Protein AF-A0A521PHF9-F1 (afdb_monomer_lite)

Structure (mmCIF, N/CA/C/O backbone):
data_AF-A0A521PHF9-F1
#
_entry.id   AF-A0A521PHF9-F1
#
loop_
_atom_site.group_PDB
_atom_site.id
_atom_site.type_symbol
_atom_site.label_atom_id
_atom_site.label_alt_id
_atom_site.label_comp_id
_atom_site.label_asym_id
_atom_site.label_entity_id
_atom_site.label_seq_id
_atom_site.pdbx_PDB_ins_code
_atom_site.Cartn_x
_atom_site.Cartn_y
_atom_site.Cartn_z
_atom_site.occupancy
_atom_site.B_iso_or_equiv
_atom_site.auth_seq_id
_atom_site.auth_comp_id
_atom_site.auth_asym_id
_atom_site.auth_atom_id
_atom_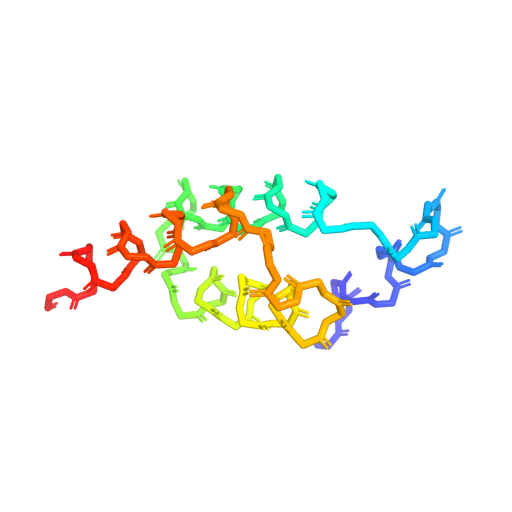site.pdbx_PDB_model_num
ATOM 1 N N . MET A 1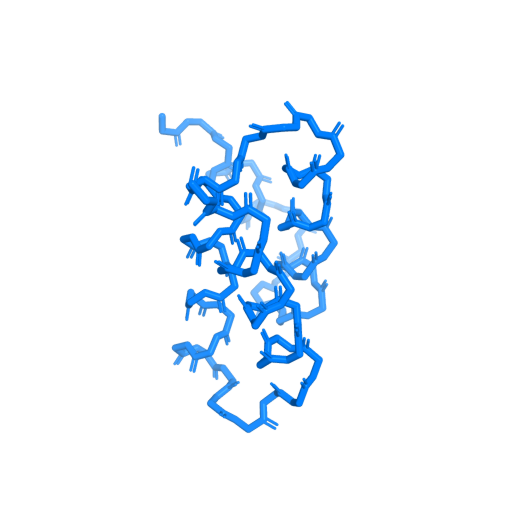 1 ? -3.293 13.350 -10.291 1.00 46.47 1 MET A N 1
ATOM 2 C CA . MET A 1 1 ? -3.051 12.134 -11.108 1.00 46.47 1 MET A CA 1
ATOM 3 C C . MET A 1 1 ? -1.583 11.955 -11.534 1.00 46.47 1 MET A C 1
ATOM 5 O O . MET A 1 1 ? -1.276 10.929 -12.118 1.00 46.47 1 MET A O 1
ATOM 9 N N . GLU A 1 2 ? -0.657 12.864 -11.197 1.00 51.34 2 GLU A N 1
ATOM 10 C CA . GLU A 1 2 ? 0.735 12.847 -11.705 1.00 51.34 2 GLU A CA 1
ATOM 11 C C . GLU A 1 2 ? 1.678 11.796 -11.106 1.00 51.34 2 GLU A C 1
ATOM 13 O O . GLU A 1 2 ? 2.709 11.482 -11.696 1.00 51.34 2 GLU A O 1
ATOM 18 N N . ILE A 1 3 ? 1.379 11.256 -9.923 1.00 54.19 3 ILE A N 1
ATOM 19 C CA . ILE A 1 3 ? 2.349 10.394 -9.231 1.00 54.19 3 ILE A CA 1
ATOM 20 C C . ILE A 1 3 ? 2.410 9.019 -9.914 1.00 54.19 3 ILE A C 1
ATOM 22 O O . ILE A 1 3 ? 3.492 8.483 -10.130 1.00 54.19 3 ILE A O 1
ATOM 26 N N . TRP A 1 4 ? 1.265 8.504 -10.370 1.00 55.00 4 TRP A N 1
ATOM 27 C CA . TRP A 1 4 ? 1.163 7.214 -11.058 1.00 55.00 4 TRP A CA 1
ATOM 28 C C . TRP A 1 4 ? 1.909 7.170 -12.394 1.00 55.00 4 TRP A C 1
ATOM 30 O O . TRP A 1 4 ? 2.575 6.177 -12.668 1.00 55.00 4 TRP A O 1
ATOM 40 N N . THR A 1 5 ? 1.839 8.238 -13.192 1.00 52.59 5 THR A N 1
ATOM 41 C CA . THR A 1 5 ? 2.507 8.314 -14.502 1.00 52.59 5 THR A CA 1
ATOM 42 C C . THR A 1 5 ? 4.026 8.335 -14.365 1.00 52.59 5 THR A C 1
ATOM 44 O O . THR A 1 5 ? 4.721 7.639 -15.100 1.00 52.59 5 THR A O 1
ATOM 47 N N . LYS A 1 6 ? 4.555 9.034 -13.355 1.00 56.22 6 LYS A N 1
ATOM 48 C CA . LYS A 1 6 ? 6.002 9.077 -13.098 1.00 56.22 6 LYS A CA 1
ATOM 49 C C . LYS A 1 6 ? 6.563 7.740 -12.601 1.00 56.22 6 LYS A C 1
ATOM 51 O O . LYS A 1 6 ? 7.702 7.398 -12.903 1.00 56.22 6 LYS A O 1
ATOM 56 N N . ILE A 1 7 ? 5.765 6.977 -11.848 1.00 56.69 7 ILE A N 1
ATOM 57 C CA . ILE A 1 7 ? 6.144 5.641 -11.358 1.00 56.69 7 ILE A CA 1
ATOM 58 C C . ILE A 1 7 ? 6.224 4.642 -12.519 1.00 56.69 7 ILE A C 1
ATOM 60 O O . ILE A 1 7 ? 7.124 3.808 -12.544 1.00 56.69 7 ILE A O 1
ATOM 64 N N . THR A 1 8 ? 5.322 4.741 -13.500 1.00 54.72 8 THR A N 1
ATOM 65 C CA . THR A 1 8 ? 5.298 3.832 -14.656 1.00 54.72 8 THR A CA 1
ATOM 66 C C . THR A 1 8 ? 6.438 4.046 -15.650 1.00 54.72 8 THR A C 1
ATOM 68 O O . THR A 1 8 ? 6.718 3.141 -16.429 1.00 54.72 8 THR A O 1
ATOM 71 N N . GLU A 1 9 ? 7.093 5.209 -15.630 1.00 55.44 9 GLU A N 1
ATOM 72 C CA . GLU A 1 9 ? 8.137 5.566 -16.601 1.00 55.44 9 GLU A CA 1
ATOM 73 C C . GLU A 1 9 ? 9.539 5.054 -16.244 1.00 55.44 9 GLU A C 1
ATOM 75 O O . GLU A 1 9 ? 10.389 5.000 -17.130 1.00 55.44 9 GLU A O 1
ATOM 80 N N . LYS A 1 10 ? 9.811 4.691 -14.979 1.00 51.97 10 LYS A N 1
ATOM 81 C CA . LYS A 1 10 ? 11.183 4.371 -14.537 1.00 51.97 10 LYS A CA 1
ATOM 82 C C . LYS A 1 10 ? 11.448 2.944 -14.076 1.00 51.97 10 LYS A C 1
ATOM 84 O O . LYS A 1 10 ? 12.588 2.524 -14.186 1.00 51.97 10 LYS A O 1
ATOM 89 N N . GLU A 1 11 ? 10.458 2.190 -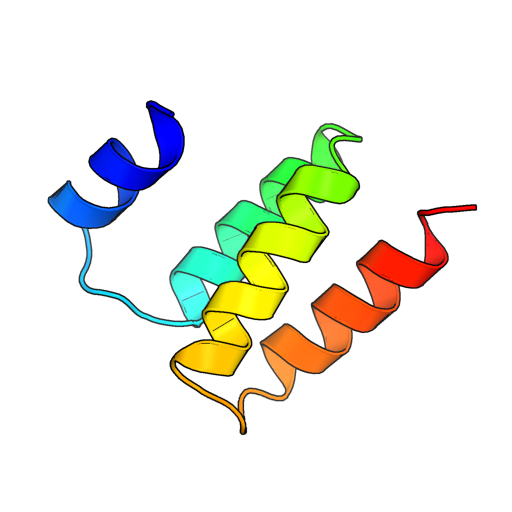13.612 1.00 54.84 11 GLU A N 1
ATOM 90 C CA . GLU A 1 11 ? 10.653 0.794 -13.195 1.00 54.84 11 GLU A CA 1
ATOM 91 C C . GLU A 1 11 ? 9.350 0.003 -13.408 1.00 54.84 11 GLU A C 1
ATOM 93 O O . GLU A 1 11 ? 8.260 0.501 -13.097 1.00 54.84 11 GLU A O 1
ATOM 98 N N . PRO A 1 12 ? 9.412 -1.227 -13.940 1.00 53.94 12 PRO A N 1
ATOM 99 C CA . PRO A 1 12 ? 8.228 -1.990 -14.289 1.00 53.94 12 PRO A CA 1
ATOM 100 C C . PRO A 1 12 ? 7.524 -2.473 -13.020 1.00 53.94 12 PRO A C 1
ATOM 102 O O . PRO A 1 12 ? 8.036 -3.327 -12.311 1.00 53.94 12 PRO A O 1
ATOM 105 N N . LYS A 1 13 ? 6.328 -1.934 -12.757 1.00 61.62 13 LYS A N 1
ATOM 106 C CA . LYS A 1 13 ? 5.175 -2.639 -12.156 1.00 61.62 13 LYS A CA 1
ATOM 107 C C . LYS A 1 13 ? 5.527 -3.764 -11.162 1.00 61.62 13 LYS A C 1
ATOM 109 O O . LYS A 1 13 ? 5.105 -4.899 -11.354 1.00 61.62 13 LYS A O 1
ATOM 114 N N . ASN A 1 14 ? 6.288 -3.465 -10.113 1.00 72.25 14 ASN A N 1
ATOM 115 C CA . ASN A 1 14 ? 6.628 -4.450 -9.092 1.00 72.25 14 ASN A CA 1
ATOM 116 C C . ASN A 1 14 ? 6.029 -4.014 -7.755 1.00 72.25 14 ASN A C 1
ATOM 118 O O . ASN A 1 14 ? 6.085 -2.834 -7.383 1.00 72.25 14 ASN A O 1
ATOM 122 N N . CYS A 1 15 ? 5.440 -4.966 -7.034 1.00 82.00 15 CYS A N 1
ATOM 123 C CA . CYS A 1 15 ? 4.787 -4.713 -5.760 1.00 82.00 15 CYS A CA 1
ATOM 124 C C . CYS A 1 15 ? 5.791 -4.163 -4.713 1.00 82.00 15 CYS A C 1
ATOM 126 O O . CYS A 1 15 ? 5.434 -3.411 -3.808 1.00 82.00 15 CYS A O 1
ATOM 128 N N . ILE A 1 16 ? 7.091 -4.409 -4.889 1.00 82.94 16 ILE A N 1
ATOM 129 C CA . ILE A 1 16 ? 8.157 -3.800 -4.075 1.00 82.94 16 ILE A CA 1
ATOM 130 C C . ILE A 1 16 ? 8.161 -2.263 -4.189 1.00 82.94 16 ILE A C 1
ATOM 132 O O . ILE A 1 16 ? 8.168 -1.560 -3.178 1.00 82.94 16 ILE A O 1
ATOM 136 N N . THR A 1 17 ? 8.108 -1.719 -5.407 1.00 83.69 17 THR A N 1
ATOM 137 C CA . THR A 1 17 ? 8.126 -0.265 -5.638 1.00 83.69 17 THR A CA 1
ATOM 138 C C . THR A 1 17 ? 6.863 0.391 -5.093 1.00 83.69 17 THR A C 1
ATOM 140 O O . THR A 1 17 ? 6.939 1.412 -4.410 1.00 83.69 17 THR A O 1
ATOM 143 N N . LEU A 1 18 ? 5.702 -0.228 -5.336 1.00 86.12 18 LEU A N 1
ATOM 144 C CA . LEU A 1 18 ? 4.423 0.222 -4.783 1.00 86.12 18 LEU A CA 1
ATOM 145 C C . LEU A 1 18 ? 4.453 0.222 -3.252 1.00 86.12 18 LEU A C 1
ATOM 147 O O . LEU A 1 18 ? 3.989 1.179 -2.641 1.00 86.12 18 LEU A O 1
ATOM 151 N N . ASN A 1 19 ? 5.076 -0.778 -2.628 1.00 88.31 19 ASN A N 1
ATOM 152 C CA . ASN A 1 19 ? 5.250 -0.778 -1.181 1.00 88.31 19 ASN A CA 1
ATOM 153 C C . ASN A 1 19 ? 6.063 0.424 -0.690 1.00 88.31 19 ASN A C 1
ATOM 155 O O . ASN A 1 19 ? 5.621 1.118 0.220 1.00 88.31 19 ASN A O 1
ATOM 159 N N . ASN A 1 20 ? 7.197 0.727 -1.322 1.00 88.62 20 ASN A N 1
ATOM 160 C CA . ASN A 1 20 ? 8.018 1.878 -0.933 1.00 88.62 20 ASN A CA 1
ATOM 161 C C . ASN A 1 20 ? 7.264 3.209 -1.078 1.00 88.62 20 ASN A C 1
ATOM 163 O O . ASN A 1 20 ? 7.388 4.092 -0.231 1.00 88.62 20 ASN A O 1
ATOM 167 N N . ILE A 1 21 ? 6.448 3.344 -2.125 1.00 87.69 21 ILE A N 1
ATOM 168 C CA . ILE A 1 21 ? 5.603 4.523 -2.341 1.00 87.69 21 ILE A CA 1
ATOM 169 C C . ILE A 1 21 ? 4.510 4.617 -1.276 1.00 87.69 21 ILE A C 1
ATOM 171 O O . ILE A 1 21 ? 4.305 5.689 -0.712 1.00 87.69 21 ILE A O 1
ATOM 175 N N . GLY A 1 22 ? 3.824 3.511 -0.977 1.00 91.69 22 GLY A N 1
ATOM 176 C CA . GLY A 1 22 ? 2.814 3.467 0.078 1.00 91.69 22 GLY A CA 1
ATOM 177 C C . GLY A 1 22 ? 3.404 3.854 1.434 1.00 91.69 22 GLY A C 1
ATOM 178 O O . GLY A 1 22 ? 2.837 4.684 2.136 1.00 91.69 22 GLY A O 1
ATOM 179 N N . THR A 1 23 ? 4.600 3.361 1.762 1.00 90.50 23 THR A N 1
ATOM 180 C CA . THR A 1 23 ? 5.326 3.760 2.976 1.00 90.50 23 THR A CA 1
ATOM 181 C C . THR A 1 23 ? 5.707 5.241 2.955 1.00 90.50 23 THR A C 1
ATOM 183 O O . THR A 1 23 ? 5.554 5.928 3.961 1.00 90.50 23 THR A O 1
ATOM 186 N N . ALA A 1 24 ? 6.144 5.782 1.815 1.00 90.50 24 ALA A N 1
ATOM 187 C CA . ALA A 1 24 ? 6.426 7.212 1.699 1.00 90.50 24 ALA A CA 1
ATOM 188 C C . ALA A 1 24 ? 5.168 8.073 1.919 1.00 90.50 24 ALA A C 1
ATOM 190 O O . ALA A 1 24 ? 5.254 9.140 2.525 1.00 90.50 24 ALA A O 1
ATOM 191 N N . TYR A 1 25 ? 3.999 7.607 1.473 1.00 91.69 25 TYR A N 1
ATOM 192 C CA . TYR A 1 25 ? 2.720 8.253 1.770 1.00 91.69 25 TYR A CA 1
ATOM 193 C C . TYR A 1 25 ? 2.347 8.160 3.252 1.00 91.69 25 TYR A C 1
ATOM 195 O O . TYR A 1 25 ? 1.941 9.170 3.825 1.00 91.69 25 TYR A O 1
ATOM 203 N N . MET A 1 26 ? 2.572 7.008 3.895 1.00 91.69 26 MET A N 1
ATOM 204 C CA . MET A 1 26 ? 2.408 6.851 5.348 1.00 91.69 26 MET A CA 1
ATOM 205 C C . MET A 1 26 ? 3.254 7.875 6.116 1.00 91.69 26 MET A C 1
ATOM 207 O O . MET A 1 26 ? 2.742 8.571 6.986 1.00 91.69 26 MET A O 1
ATOM 211 N N . MET A 1 27 ? 4.525 8.051 5.736 1.00 90.12 27 MET A N 1
ATOM 212 C CA . MET A 1 27 ? 5.420 9.045 6.351 1.00 90.12 27 MET A CA 1
ATOM 213 C C . MET A 1 27 ? 4.969 10.494 6.127 1.00 90.12 27 MET A C 1
ATOM 215 O O . MET A 1 27 ? 5.311 11.377 6.910 1.00 90.12 27 MET A O 1
ATOM 219 N N . LYS A 1 28 ? 4.208 10.753 5.060 1.00 91.06 28 LYS A N 1
ATOM 220 C CA . LYS A 1 28 ? 3.605 12.058 4.767 1.00 91.06 28 LYS A CA 1
ATOM 221 C C . LYS A 1 28 ? 2.230 12.249 5.412 1.00 91.06 28 LYS A C 1
ATOM 223 O O . LYS A 1 28 ? 1.574 13.244 5.119 1.00 91.06 28 LYS A O 1
ATOM 228 N N . ASN A 1 29 ? 1.788 11.315 6.257 1.00 91.19 29 ASN A N 1
ATOM 229 C CA . ASN A 1 29 ? 0.446 11.284 6.842 1.00 91.19 29 ASN A CA 1
ATOM 230 C C . ASN A 1 29 ? -0.687 11.231 5.788 1.00 91.19 29 ASN A C 1
ATOM 232 O O . ASN A 1 29 ? -1.835 11.565 6.070 1.00 91.19 29 ASN A O 1
ATOM 236 N N . GLN A 1 30 ? -0.364 10.807 4.562 1.00 93.25 30 GLN A N 1
ATOM 237 C CA . GLN A 1 30 ? -1.285 10.621 3.437 1.00 93.25 30 GLN A CA 1
ATOM 238 C C . GLN A 1 30 ? -1.790 9.174 3.431 1.00 93.25 30 GLN A C 1
ATOM 240 O O . GLN A 1 30 ? -1.450 8.362 2.566 1.00 93.25 30 GLN A O 1
ATOM 245 N N . ILE A 1 31 ? -2.534 8.817 4.479 1.00 93.31 31 ILE A N 1
ATOM 246 C CA . ILE A 1 31 ? -2.901 7.424 4.766 1.00 93.31 31 ILE A CA 1
ATOM 247 C C . ILE A 1 31 ? -3.822 6.839 3.678 1.00 93.31 31 ILE A C 1
ATOM 249 O O . ILE A 1 31 ? -3.680 5.677 3.293 1.00 93.31 31 ILE A O 1
ATOM 253 N N . ASP A 1 32 ? -4.731 7.639 3.122 1.00 92.94 32 ASP A N 1
ATOM 254 C CA . ASP A 1 32 ? -5.665 7.196 2.079 1.00 92.94 32 ASP A CA 1
ATOM 255 C C . ASP A 1 32 ? -4.962 6.855 0.757 1.00 92.94 32 ASP A C 1
ATOM 257 O O . ASP A 1 32 ? -5.267 5.846 0.102 1.00 92.94 32 ASP A O 1
ATOM 261 N N . GLU A 1 33 ? -3.974 7.659 0.373 1.00 90.50 33 GLU A N 1
ATOM 262 C CA . GLU A 1 33 ? -3.130 7.401 -0.786 1.00 90.50 33 GLU A CA 1
ATOM 263 C C . GLU A 1 33 ? -2.266 6.156 -0.568 1.00 90.50 33 GLU A C 1
ATOM 265 O O . GLU A 1 33 ? -2.173 5.321 -1.472 1.00 90.50 33 GLU A O 1
ATOM 270 N N . ALA A 1 34 ? -1.713 5.968 0.637 1.00 93.00 34 ALA A N 1
ATOM 271 C CA . ALA A 1 34 ? -0.969 4.761 0.991 1.00 93.00 34 ALA A CA 1
ATOM 272 C C . ALA A 1 34 ? -1.824 3.493 0.830 1.00 93.00 34 ALA A C 1
ATOM 274 O O . ALA A 1 34 ? -1.414 2.547 0.154 1.00 93.00 34 ALA A O 1
ATOM 275 N N . ILE A 1 35 ? -3.050 3.499 1.367 1.00 93.94 35 ILE A N 1
ATOM 276 C CA . ILE A 1 35 ? -4.012 2.392 1.234 1.00 93.94 35 ILE A CA 1
ATOM 277 C C . ILE A 1 35 ? -4.279 2.077 -0.240 1.00 93.94 35 ILE A C 1
ATOM 279 O O . ILE A 1 35 ? -4.282 0.910 -0.639 1.00 93.94 35 ILE A O 1
ATOM 283 N N . THR A 1 36 ? -4.490 3.106 -1.062 1.00 92.25 36 THR A N 1
ATOM 284 C CA . THR A 1 36 ? -4.750 2.941 -2.499 1.00 92.25 36 THR A CA 1
ATOM 285 C C . THR A 1 36 ? -3.571 2.269 -3.205 1.00 92.25 36 THR A C 1
ATOM 287 O O . THR A 1 36 ? -3.762 1.386 -4.045 1.00 92.25 36 THR A O 1
ATOM 290 N N . VAL A 1 37 ? -2.344 2.647 -2.845 1.00 90.62 37 VAL A N 1
ATOM 291 C CA . VAL A 1 37 ? -1.126 2.079 -3.430 1.00 90.62 37 VAL A CA 1
ATOM 292 C C . VAL A 1 37 ? -0.924 0.621 -3.014 1.00 90.62 37 VAL A C 1
ATOM 294 O O . VAL A 1 37 ? -0.670 -0.221 -3.878 1.00 90.62 37 VAL A O 1
ATOM 297 N N . PHE A 1 38 ? -1.094 0.291 -1.730 1.00 92.25 38 PHE A N 1
ATOM 298 C CA . PHE A 1 38 ? -0.980 -1.092 -1.257 1.00 92.25 38 PHE A CA 1
ATOM 299 C C . PHE A 1 38 ? -2.066 -1.999 -1.850 1.00 92.25 38 PHE A C 1
ATOM 301 O O . PHE A 1 38 ? -1.778 -3.139 -2.206 1.00 92.25 38 PHE A O 1
ATOM 308 N N . LYS A 1 39 ? -3.294 -1.498 -2.042 1.00 91.38 39 LYS A N 1
ATOM 309 C CA . LYS A 1 39 ? -4.356 -2.250 -2.732 1.00 91.38 39 LYS A CA 1
ATOM 310 C C . LYS A 1 39 ? -3.989 -2.572 -4.177 1.00 91.38 39 LYS A C 1
ATOM 312 O O . LYS A 1 39 ? -4.087 -3.727 -4.569 1.00 91.38 39 LYS A O 1
ATOM 317 N N . LYS A 1 40 ? -3.472 -1.600 -4.932 1.00 86.88 40 LYS A N 1
ATOM 318 C CA . LYS A 1 40 ? -2.955 -1.851 -6.288 1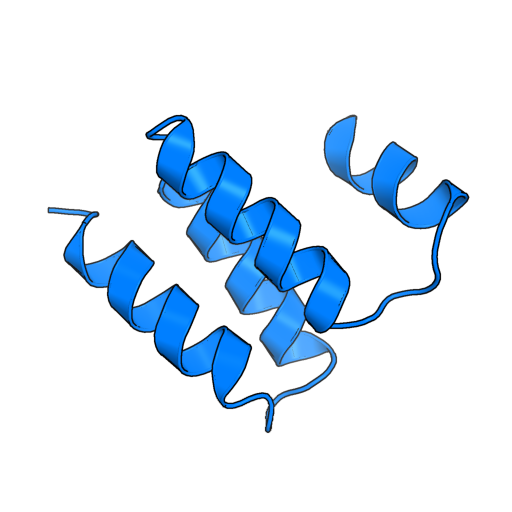.00 86.88 40 LYS A CA 1
ATOM 319 C C . LYS A 1 40 ? -1.831 -2.880 -6.303 1.00 86.88 40 LYS A C 1
ATOM 321 O O . LYS A 1 40 ? -1.790 -3.726 -7.182 1.00 86.88 40 LYS A O 1
ATOM 326 N N . CYS A 1 41 ? -0.938 -2.837 -5.318 1.00 88.88 41 CYS A N 1
ATOM 327 C CA . CYS A 1 41 ? 0.098 -3.854 -5.140 1.00 88.88 41 CYS A CA 1
ATOM 328 C C . CYS A 1 41 ? -0.512 -5.264 -5.084 1.00 88.88 41 CYS A C 1
ATOM 330 O O . CYS A 1 41 ? -0.055 -6.161 -5.782 1.00 88.88 41 CYS A O 1
ATOM 332 N N . LEU A 1 42 ? -1.595 -5.426 -4.319 1.00 89.62 42 LEU A N 1
ATOM 333 C CA . LEU A 1 42 ? -2.327 -6.686 -4.179 1.00 89.62 42 LEU A CA 1
ATOM 334 C C . LEU A 1 42 ? -3.174 -7.054 -5.406 1.00 89.62 42 LEU A C 1
ATOM 336 O O . LEU A 1 42 ? -3.471 -8.228 -5.588 1.00 89.62 42 LEU A O 1
ATOM 340 N N . GLU A 1 43 ? -3.546 -6.097 -6.258 1.00 87.44 43 GLU A N 1
ATOM 341 C CA . GLU A 1 43 ? -4.173 -6.393 -7.556 1.00 87.44 43 GLU A CA 1
ATOM 342 C C . GLU A 1 43 ? -3.182 -7.064 -8.520 1.00 87.44 43 GLU A C 1
ATOM 344 O O . GLU A 1 43 ? -3.569 -7.960 -9.267 1.00 87.44 43 GLU A O 1
ATOM 349 N N . PHE A 1 44 ? -1.903 -6.666 -8.487 1.00 83.00 44 PHE A N 1
ATOM 350 C CA . PHE A 1 44 ? -0.846 -7.273 -9.310 1.00 83.00 44 PHE A CA 1
ATOM 351 C C . PHE A 1 44 ? -0.240 -8.525 -8.666 1.00 83.00 44 PHE A C 1
ATOM 353 O O . PHE A 1 44 ? -0.006 -9.521 -9.346 1.00 83.00 44 PHE A O 1
ATOM 360 N N . GLU A 1 45 ? -0.011 -8.493 -7.353 1.00 86.94 45 GLU A N 1
ATOM 361 C CA . GLU A 1 45 ? 0.524 -9.601 -6.563 1.00 86.94 45 GLU A CA 1
ATOM 362 C C . GLU A 1 45 ? -0.374 -9.886 -5.348 1.00 86.94 45 GLU A C 1
ATOM 364 O O . GLU A 1 45 ? -0.062 -9.496 -4.217 1.00 86.94 45 GLU A O 1
ATOM 369 N N . PRO A 1 46 ? -1.472 -10.641 -5.535 1.00 88.25 46 PRO A N 1
ATOM 370 C CA . PRO A 1 46 ? -2.417 -10.959 -4.458 1.00 88.25 46 PRO A CA 1
ATOM 371 C C . PRO A 1 46 ? -1.787 -11.718 -3.285 1.00 88.25 46 PRO A C 1
ATOM 373 O O . PRO A 1 46 ? -2.302 -11.713 -2.164 1.00 88.25 46 PRO A O 1
ATOM 376 N N . ASN A 1 47 ? -0.659 -12.382 -3.537 1.00 90.12 47 ASN A N 1
ATOM 377 C CA . ASN A 1 47 ? 0.087 -13.156 -2.552 1.00 90.12 47 ASN A CA 1
ATOM 378 C C . ASN A 1 47 ? 1.234 -12.372 -1.903 1.00 90.12 47 ASN A C 1
ATOM 380 O O . ASN A 1 47 ? 1.956 -12.938 -1.085 1.00 90.12 47 ASN A O 1
ATOM 384 N N . SER A 1 48 ? 1.391 -11.079 -2.205 1.00 89.38 48 SER A N 1
ATOM 385 C CA . SER A 1 48 ? 2.415 -10.251 -1.572 1.00 89.38 48 SER A CA 1
ATOM 386 C C . SER A 1 48 ? 2.106 -10.050 -0.089 1.00 89.38 48 SER A C 1
ATOM 388 O O . SER A 1 48 ? 1.265 -9.235 0.302 1.00 89.38 48 SER A O 1
ATOM 390 N N . GLN A 1 49 ? 2.808 -10.799 0.761 1.00 91.81 49 GLN A N 1
ATOM 391 C CA . GLN A 1 49 ? 2.675 -10.685 2.212 1.00 91.81 49 GLN A CA 1
ATOM 392 C C . GLN A 1 49 ? 3.091 -9.292 2.701 1.00 91.81 49 GLN A C 1
ATOM 394 O O . GLN A 1 49 ? 2.477 -8.742 3.612 1.00 91.81 49 GLN A O 1
ATOM 399 N N . LEU A 1 50 ? 4.091 -8.697 2.044 1.00 89.38 50 LEU A N 1
ATOM 400 C CA . LEU A 1 50 ? 4.571 -7.354 2.348 1.00 89.38 50 LEU A CA 1
ATOM 401 C C . LEU A 1 50 ? 3.464 -6.307 2.157 1.00 89.38 50 LEU A C 1
ATOM 403 O O . LEU A 1 50 ? 3.217 -5.502 3.051 1.00 89.38 50 LEU A O 1
ATOM 407 N N . ALA A 1 51 ? 2.743 -6.368 1.034 1.00 90.88 51 ALA A N 1
ATOM 408 C CA . ALA A 1 51 ? 1.649 -5.441 0.760 1.00 90.88 51 ALA A CA 1
ATOM 409 C C . ALA A 1 51 ? 0.455 -5.633 1.706 1.00 90.88 51 ALA A C 1
ATOM 411 O O . ALA A 1 51 ? -0.144 -4.649 2.134 1.00 90.88 51 ALA A O 1
ATOM 412 N N . LYS A 1 52 ? 0.137 -6.878 2.092 1.00 93.94 52 LYS A N 1
ATOM 413 C CA . LYS A 1 52 ? -0.907 -7.164 3.096 1.00 93.94 52 LYS A CA 1
ATOM 414 C C . LYS A 1 52 ? -0.562 -6.563 4.456 1.00 93.94 52 LYS A C 1
ATOM 416 O O . LYS A 1 52 ? -1.411 -5.914 5.063 1.00 93.94 52 LYS A O 1
ATOM 421 N N . ASN A 1 53 ? 0.679 -6.745 4.909 1.00 94.81 53 ASN A N 1
ATOM 422 C CA . ASN A 1 53 ? 1.143 -6.214 6.190 1.00 94.81 53 ASN A CA 1
ATOM 423 C C . ASN A 1 53 ? 1.103 -4.679 6.204 1.00 94.81 53 ASN A C 1
ATOM 425 O O . ASN A 1 53 ? 0.583 -4.081 7.144 1.00 94.81 53 ASN A O 1
ATOM 429 N N . ASN A 1 54 ? 1.589 -4.040 5.139 1.00 93.25 54 ASN A N 1
ATOM 430 C CA . ASN A 1 54 ? 1.597 -2.583 5.042 1.00 93.25 54 ASN A CA 1
ATOM 431 C C . ASN A 1 54 ? 0.186 -1.989 4.918 1.00 93.25 54 ASN A C 1
ATOM 433 O O . ASN A 1 54 ? -0.100 -0.954 5.515 1.00 93.25 54 ASN A O 1
ATOM 437 N N . LEU A 1 55 ? -0.722 -2.661 4.202 1.00 94.12 55 LEU A N 1
ATOM 438 C CA . LEU A 1 55 ? -2.129 -2.269 4.146 1.00 94.12 55 LEU A CA 1
ATOM 439 C C . LEU A 1 55 ? -2.789 -2.349 5.528 1.00 94.12 55 LEU A C 1
ATOM 441 O O . LEU A 1 55 ? -3.528 -1.442 5.898 1.00 94.12 55 LEU A O 1
ATOM 445 N N . ALA A 1 56 ? -2.518 -3.407 6.296 1.00 94.75 56 ALA A N 1
ATOM 446 C CA . ALA A 1 56 ? -3.038 -3.544 7.654 1.00 94.75 56 ALA A CA 1
ATOM 447 C C . ALA A 1 56 ? -2.526 -2.424 8.573 1.00 94.75 56 ALA A C 1
ATOM 449 O O . ALA A 1 56 ? -3.310 -1.847 9.323 1.00 94.75 56 ALA A O 1
ATOM 450 N N . TRP A 1 57 ? -1.241 -2.070 8.468 1.00 93.25 57 TRP A N 1
ATOM 451 C CA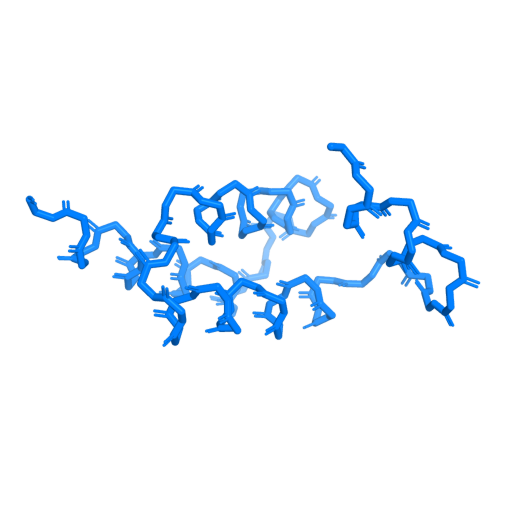 . TRP A 1 57 ? -0.682 -0.933 9.199 1.00 93.25 57 TRP A CA 1
ATOM 452 C C . TRP A 1 57 ? -1.359 0.384 8.799 1.00 93.25 57 TRP A C 1
ATOM 454 O O . TRP A 1 57 ? -1.838 1.109 9.667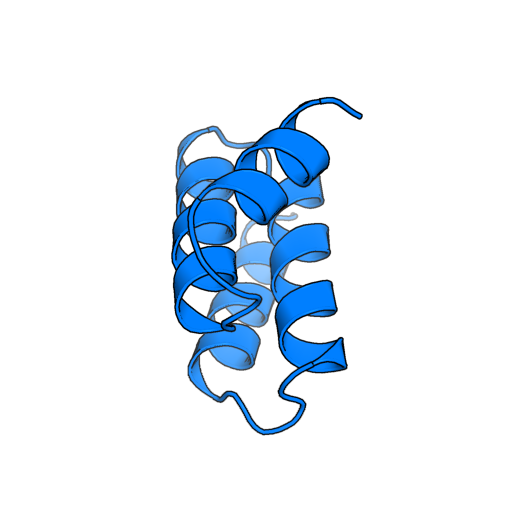 1.00 93.25 57 TRP A O 1
ATOM 464 N N . ALA A 1 58 ? -1.500 0.652 7.499 1.00 93.62 58 ALA A N 1
ATOM 465 C CA . ALA A 1 58 ? -2.168 1.856 7.006 1.00 93.62 58 ALA A CA 1
ATOM 466 C C . ALA A 1 58 ? -3.625 1.971 7.479 1.00 93.62 58 ALA A C 1
ATOM 468 O O . ALA A 1 58 ? -4.073 3.042 7.875 1.00 93.62 58 ALA A O 1
ATOM 469 N N . LEU A 1 59 ? -4.361 0.859 7.497 1.00 93.00 59 LEU A N 1
ATOM 470 C CA . LEU A 1 59 ? -5.725 0.819 8.025 1.00 93.00 59 LEU A CA 1
ATOM 471 C C . LEU A 1 59 ? -5.779 1.033 9.545 1.00 93.00 59 LEU A C 1
ATOM 473 O O . LEU A 1 59 ? -6.758 1.585 10.030 1.00 93.00 59 LEU A O 1
ATOM 477 N N . GLY A 1 60 ? -4.751 0.615 10.288 1.00 93.38 60 GLY A N 1
ATOM 478 C CA . GLY A 1 60 ? -4.648 0.845 11.731 1.00 93.38 60 GLY A CA 1
ATOM 479 C C . GLY A 1 60 ? -4.328 2.295 12.110 1.00 93.38 60 GLY A C 1
ATOM 480 O O . GLY A 1 60 ? -4.785 2.756 13.156 1.00 93.38 60 GLY A O 1
ATOM 481 N N . GLU A 1 61 ? -3.574 3.006 11.266 1.00 89.38 61 GLU A N 1
ATOM 482 C CA . GLU A 1 61 ? -3.302 4.448 11.410 1.00 89.38 61 GLU A CA 1
ATOM 483 C C . GLU A 1 61 ? -4.503 5.311 10.994 1.00 89.38 61 GLU A C 1
ATOM 485 O O . GLU A 1 61 ? -4.692 6.409 11.515 1.00 89.38 61 GLU A O 1
ATOM 490 N N . LYS A 1 62 ? -5.350 4.811 10.084 1.00 84.38 62 LYS A N 1
ATOM 491 C CA . LYS A 1 62 ? -6.613 5.452 9.697 1.00 84.38 62 LYS A CA 1
ATOM 492 C C . LYS A 1 62 ? -7.670 5.271 10.799 1.00 84.38 62 LYS A C 1
ATOM 494 O O . LYS A 1 62 ? -8.578 4.452 10.662 1.00 84.38 62 LYS A O 1
ATOM 499 N N . LYS A 1 63 ? -7.527 6.009 11.899 1.00 64.25 63 LYS A N 1
ATOM 500 C CA . LYS A 1 63 ? -8.507 6.091 12.995 1.00 64.25 63 LYS A CA 1
ATOM 501 C C . LYS A 1 63 ? -9.433 7.288 12.863 1.00 64.25 63 LYS A C 1
ATOM 503 O O . LYS A 1 63 ? -8.955 8.358 12.430 1.00 64.25 63 LYS A O 1
#

Foldseek 3Di:
DPPVVVLVPPDPDALVSLLVVLVVCVVVVVLVVSLVSLVSSCVSVVPPPSSVVSNVVSVVSVD

Radius of gyration: 10.94 Å; chains: 1; bounding box: 20×26×30 Å

Sequence (63 aa):
MEIWTKITEKEPKNCITLNNIGTAYMMKNQIDEAITVFKKCLEFEPNSQLAKNNLAWALGEKK

pLDDT: mean 82.11, std 15.09, range [46.47, 94.81]

Secondary structure (DSSP, 8-state):
-HHHHHHHTTS---HHHHHHHHHHHHHTT-HHHHHHHHHHHHHH-TT-HHHHHHHHHHHHH--